Protein AF-A0A934S101-F1 (afdb_monomer_lite)

Organism: NCBI:txid415221

Radius of gyration: 33.45 Å; chains: 1; bounding box: 43×34×108 Å

pLDDT: mean 84.83, std 12.91, range [44.66, 97.25]

Foldseek 3Di:
DDDDDDDDDPDDDDDDDPVNVVVVVVVVVVVCVVPVVVVVVVVVVVVVVVVVVVVVVVVVVQVVVCVVPVDGDPDDPPDPDD

Secondary structure (DSSP, 8-state):
-------------PPPPHHHHHHHHHHHHHHHHHHHHHHHHHHHHHHHHHHHHHHHHHHHHHHHHHHHHSSPPP---S----

InterPro domains:
  IPR000983 General secretion pathway protein G-type pilin [PR00813] (15-40)
  IPR000983 General secretion pathway protein G-type pilin [PR00813] (51-69)
  IPR012902 Prokaryotic N-terminal methylation site [PF07963] (11-36)
  IPR012902 Prokaryotic N-terminal methylation site [PS00409] (14-34)
  IPR012902 Prokaryotic N-terminal methylation site [TIGR02532] (13-36)
  IPR045584 Pilin-like [SSF54523] (16-77)

Sequence (82 aa):
MPTSRKQQTTRMRHGFTLVELMIVVVLVGLLASIAIPTISKVRENALKSRLAHDFKTFRTAFEQYALENGDWPRECESGCVS

Structure (mmCIF, N/CA/C/O backbone):
data_AF-A0A934S101-F1
#
_entry.id   AF-A0A934S101-F1
#
loop_
_atom_site.group_PDB
_atom_site.id
_atom_site.type_symbol
_atom_site.label_atom_id
_atom_site.label_alt_id
_atom_site.label_comp_id
_atom_site.label_asym_id
_atom_site.label_entity_id
_atom_site.label_seq_id
_atom_site.pdbx_PDB_ins_code
_atom_site.Cartn_x
_atom_site.Cartn_y
_atom_site.Cartn_z
_atom_site.occupancy
_atom_site.B_iso_or_equiv
_atom_site.auth_seq_id
_atom_site.auth_comp_id
_atom_site.auth_asym_id
_atom_site.auth_atom_id
_atom_site.pdbx_PDB_model_num
ATOM 1 N N . MET A 1 1 ? -2.913 25.423 69.937 1.00 63.06 1 MET A N 1
ATOM 2 C CA . MET A 1 1 ? -2.087 24.912 68.820 1.00 63.06 1 MET A CA 1
ATOM 3 C C . MET A 1 1 ? -3.018 24.216 67.826 1.00 63.06 1 MET A C 1
ATOM 5 O O . MET A 1 1 ? -3.574 23.195 68.210 1.00 63.06 1 MET A O 1
ATOM 9 N N . PRO A 1 2 ? -3.293 24.757 66.624 1.00 61.81 2 PRO A N 1
ATOM 10 C CA . PRO A 1 2 ? -4.079 24.045 65.619 1.00 61.81 2 PRO A CA 1
ATOM 11 C C . PRO A 1 2 ? -3.165 23.112 64.813 1.00 61.81 2 PRO A C 1
ATOM 13 O O . PRO A 1 2 ? -2.115 23.521 64.317 1.00 61.81 2 PRO A O 1
ATOM 16 N N . THR A 1 3 ? -3.537 21.841 64.704 1.00 71.69 3 THR A N 1
ATOM 17 C CA . THR A 1 3 ? -2.818 20.840 63.913 1.00 71.69 3 THR A CA 1
ATOM 18 C C . THR A 1 3 ? -3.199 20.968 62.436 1.00 71.69 3 THR A C 1
ATOM 20 O O . THR A 1 3 ? -4.358 20.837 62.047 1.00 71.69 3 THR A O 1
ATOM 23 N N . SER A 1 4 ? -2.199 21.255 61.600 1.00 75.19 4 SER A N 1
ATOM 24 C CA . SER A 1 4 ? -2.323 21.388 60.146 1.00 75.19 4 SER A CA 1
ATOM 25 C C . SER A 1 4 ? -2.667 20.040 59.500 1.00 75.19 4 SER A C 1
ATOM 27 O O . SER A 1 4 ? -1.851 19.115 59.463 1.00 75.19 4 SER A O 1
ATOM 29 N N . ARG A 1 5 ? -3.904 19.909 59.009 1.00 77.12 5 ARG A N 1
ATOM 30 C CA . ARG A 1 5 ? -4.406 18.718 58.313 1.00 77.12 5 ARG A CA 1
ATOM 31 C C . ARG A 1 5 ? -3.875 18.722 56.876 1.00 77.12 5 ARG A C 1
ATOM 33 O O . ARG A 1 5 ? -4.371 19.467 56.035 1.00 77.12 5 ARG A O 1
ATOM 40 N N . LYS A 1 6 ? -2.866 17.892 56.586 1.00 67.62 6 LYS A N 1
ATOM 41 C CA . LYS A 1 6 ? -2.366 17.660 55.219 1.00 67.62 6 LYS A CA 1
ATOM 42 C C . LYS A 1 6 ? -3.503 17.124 54.344 1.00 67.62 6 LYS A C 1
ATOM 44 O O . LYS A 1 6 ? -3.958 16.000 54.537 1.00 67.62 6 LYS A O 1
ATOM 49 N N . GLN A 1 7 ? -3.955 17.927 53.386 1.00 67.31 7 GLN A N 1
ATOM 50 C CA . GLN A 1 7 ? -4.877 17.492 52.342 1.00 67.31 7 GLN A CA 1
ATOM 51 C C . GLN A 1 7 ? -4.107 16.589 51.369 1.00 67.31 7 GLN A C 1
ATOM 53 O O . GLN A 1 7 ? -3.318 17.063 50.555 1.00 67.31 7 GLN A O 1
ATOM 58 N N . GLN A 1 8 ? -4.274 15.273 51.498 1.00 72.06 8 GLN A N 1
ATOM 59 C CA . GLN A 1 8 ? -3.775 14.318 50.512 1.00 72.06 8 GLN A CA 1
ATOM 60 C C . GLN A 1 8 ? -4.673 14.388 49.276 1.00 72.06 8 GLN A C 1
ATOM 62 O O . GLN A 1 8 ? -5.830 13.978 49.313 1.00 72.06 8 GLN A O 1
ATOM 67 N N . THR A 1 9 ? -4.138 14.913 48.178 1.00 70.81 9 THR A N 1
ATOM 68 C CA . THR A 1 9 ? -4.778 14.859 46.866 1.00 70.81 9 THR A CA 1
ATOM 69 C C . THR A 1 9 ? -4.735 13.416 46.362 1.00 70.81 9 THR A C 1
ATOM 71 O O . THR A 1 9 ? -3.699 12.905 45.934 1.00 70.81 9 THR A O 1
ATOM 74 N N . THR A 1 10 ? -5.861 12.712 46.453 1.00 72.00 10 THR A N 1
ATOM 75 C CA . THR A 1 10 ? -6.033 11.388 45.854 1.00 72.00 10 THR A CA 1
ATOM 76 C C . THR A 1 10 ? -5.921 11.522 44.338 1.00 72.00 10 THR A C 1
ATOM 78 O O . THR A 1 10 ? -6.817 12.024 43.664 1.00 72.00 10 THR A O 1
ATOM 81 N N . ARG A 1 11 ? -4.789 11.094 43.768 1.00 74.00 11 ARG A N 1
ATOM 82 C CA . ARG A 1 11 ? -4.655 10.982 42.312 1.00 74.00 11 ARG A CA 1
ATOM 83 C C . ARG A 1 11 ? -5.626 9.909 41.826 1.00 74.00 11 ARG A C 1
ATOM 85 O O . ARG A 1 11 ? -5.420 8.728 42.099 1.00 74.00 11 ARG A O 1
ATOM 92 N N . MET A 1 12 ? -6.669 10.314 41.106 1.00 77.81 12 MET A N 1
ATOM 93 C CA . MET A 1 12 ? -7.571 9.372 40.449 1.00 77.81 12 MET A CA 1
ATOM 94 C C . MET A 1 12 ? -6.803 8.626 39.357 1.00 77.81 12 MET A C 1
ATOM 96 O O . MET A 1 12 ? -6.327 9.219 38.385 1.00 77.81 12 MET A O 1
ATOM 100 N N . ARG A 1 13 ? -6.644 7.315 39.540 1.00 75.50 13 ARG A N 1
ATOM 101 C CA . ARG A 1 13 ? -6.098 6.429 38.513 1.00 75.50 13 ARG A CA 1
ATOM 102 C C . ARG A 1 13 ? -7.161 6.248 37.435 1.00 75.50 13 ARG A C 1
ATOM 104 O O . ARG A 1 13 ? -8.195 5.646 37.694 1.00 75.50 13 ARG A O 1
ATOM 111 N N . HIS A 1 14 ? -6.899 6.784 36.249 1.00 77.44 14 HIS A N 1
ATOM 112 C CA . HIS A 1 14 ? -7.730 6.568 35.071 1.00 77.44 14 HIS A CA 1
ATOM 113 C C . HIS A 1 14 ? -7.269 5.263 34.411 1.00 77.44 14 HIS A C 1
ATOM 115 O O . HIS A 1 14 ? -6.100 5.135 34.050 1.00 77.44 14 HIS A O 1
ATOM 121 N N . GLY A 1 15 ? -8.160 4.275 34.341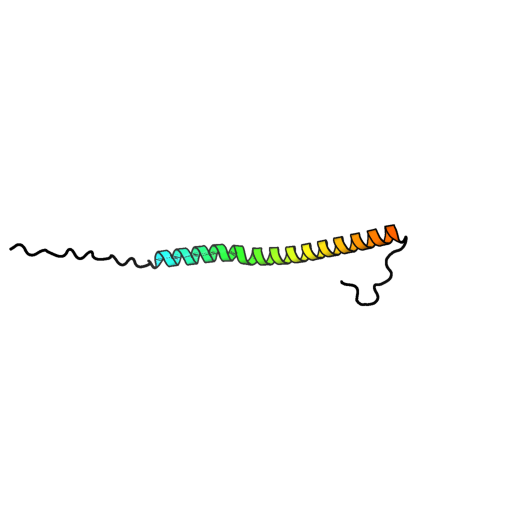 1.00 80.31 15 GLY A N 1
ATOM 122 C CA . GLY A 1 15 ? -7.944 3.015 33.631 1.00 80.31 15 GLY A CA 1
ATOM 123 C C . GLY A 1 15 ? -8.664 3.025 32.286 1.00 80.31 15 GLY A C 1
ATOM 124 O O . GLY A 1 15 ? -9.702 3.667 32.150 1.00 80.31 15 GLY A O 1
ATOM 125 N N . PHE A 1 16 ? -8.110 2.312 31.307 1.00 79.75 16 PHE A N 1
ATOM 126 C CA . PHE A 1 16 ? -8.725 2.118 29.994 1.00 79.75 16 PHE A CA 1
ATOM 127 C C . PHE A 1 16 ? -9.991 1.262 30.129 1.00 79.75 16 PHE A C 1
ATOM 129 O O . PHE A 1 16 ? -9.997 0.283 30.881 1.00 79.75 16 PHE A O 1
ATOM 136 N N . THR A 1 17 ? -11.057 1.600 29.404 1.00 91.12 17 THR A N 1
ATOM 137 C CA . THR A 1 17 ? -12.261 0.757 29.382 1.00 91.12 17 THR A CA 1
ATOM 138 C C . THR A 1 17 ? -12.118 -0.342 28.329 1.00 91.12 17 THR A C 1
ATOM 140 O O . THR A 1 17 ? -11.510 -0.141 27.278 1.00 91.12 17 THR A O 1
ATOM 143 N N . LEU A 1 18 ? -12.697 -1.522 28.576 1.00 92.62 18 LEU A N 1
ATOM 144 C CA . LEU A 1 18 ? -12.712 -2.600 27.575 1.00 92.62 18 LEU A CA 1
ATOM 145 C C . LEU A 1 18 ? -13.445 -2.170 26.297 1.00 92.62 18 LEU A C 1
ATOM 147 O O . LEU A 1 18 ? -13.027 -2.519 25.198 1.00 92.62 18 LEU A O 1
ATOM 151 N N . VAL A 1 19 ? -14.499 -1.363 26.444 1.00 94.56 19 VAL A N 1
ATOM 152 C CA . VAL A 1 19 ? -15.298 -0.837 25.330 1.00 94.56 19 VAL A CA 1
ATOM 153 C C . VAL A 1 19 ? -14.463 0.063 24.415 1.00 94.56 19 VAL A C 1
ATOM 155 O O . VAL A 1 19 ? -14.562 -0.042 23.194 1.00 94.56 19 VAL A O 1
ATOM 158 N N . GLU A 1 20 ? -13.599 0.899 24.989 1.00 92.88 20 GLU A N 1
ATOM 159 C CA . GLU A 1 20 ? -12.696 1.771 24.234 1.00 92.88 20 GLU A CA 1
ATOM 160 C C . GLU A 1 20 ? -11.678 0.967 23.419 1.00 92.88 20 GLU A C 1
ATOM 162 O O . GLU A 1 20 ? -11.421 1.283 22.262 1.00 92.88 20 GLU A O 1
ATOM 167 N N . LEU A 1 21 ? -11.169 -0.144 23.958 1.00 92.94 21 LEU A N 1
ATOM 168 C CA . LEU A 1 21 ? -10.312 -1.041 23.183 1.00 92.94 21 LEU A CA 1
ATOM 169 C C . LEU A 1 21 ? -11.096 -1.776 22.078 1.00 92.94 21 LEU A C 1
ATOM 171 O O . LEU A 1 21 ? -10.600 -1.920 20.960 1.00 92.94 21 LEU A O 1
ATOM 175 N N . MET A 1 22 ? -12.324 -2.225 22.366 1.00 95.50 22 MET A N 1
ATOM 176 C CA . MET A 1 22 ? -13.159 -2.957 21.407 1.00 95.50 22 MET A CA 1
ATOM 177 C C . MET A 1 22 ? -13.480 -2.124 20.166 1.00 95.50 22 MET A C 1
ATOM 179 O O . MET A 1 22 ? -13.326 -2.611 19.046 1.00 95.50 22 MET A O 1
ATOM 183 N N . ILE A 1 23 ? -13.892 -0.867 20.339 1.00 96.00 23 ILE A N 1
ATOM 184 C CA . ILE A 1 23 ? -14.203 -0.011 19.190 1.00 96.00 23 ILE A CA 1
ATOM 185 C C . ILE A 1 23 ? -12.949 0.274 18.352 1.00 96.00 23 ILE A C 1
ATOM 187 O O . ILE A 1 23 ? -13.022 0.285 17.125 1.00 96.00 23 ILE A O 1
ATOM 191 N N . VAL A 1 24 ? -11.781 0.409 18.988 1.00 96.06 24 VAL A N 1
ATOM 192 C CA . VAL A 1 24 ? -10.509 0.646 18.292 1.00 96.06 24 VAL A CA 1
ATOM 193 C C . VAL A 1 24 ? -10.138 -0.530 17.394 1.00 96.06 24 VAL A C 1
ATOM 195 O O . VAL A 1 24 ? -9.851 -0.320 16.217 1.00 96.06 24 VAL A O 1
ATOM 198 N N . VAL A 1 25 ? -10.180 -1.769 17.894 1.00 96.44 25 VAL A N 1
ATOM 199 C CA . VAL A 1 25 ? -9.824 -2.935 17.063 1.00 96.44 25 VAL A CA 1
ATOM 200 C C . VAL A 1 25 ? -10.817 -3.156 15.920 1.00 96.44 25 VAL A C 1
ATOM 202 O O . VAL A 1 25 ? -10.406 -3.555 14.832 1.00 96.44 25 VAL A O 1
ATOM 205 N N . VAL A 1 26 ? -12.098 -2.826 16.121 1.00 97.25 26 VAL A N 1
ATOM 206 C CA . VAL A 1 26 ? -13.121 -2.867 15.062 1.00 97.25 26 VAL A CA 1
ATOM 207 C C . VAL A 1 26 ? -12.824 -1.835 13.972 1.00 97.25 26 VAL A C 1
ATOM 209 O O . VAL A 1 26 ? -12.831 -2.176 12.789 1.00 97.25 26 VAL A O 1
ATOM 212 N N . LEU A 1 27 ? -12.511 -0.591 14.346 1.00 96.94 27 LEU A N 1
ATOM 213 C CA . LEU A 1 27 ? -12.172 0.464 13.387 1.00 96.94 27 LEU A CA 1
ATOM 214 C C . LEU A 1 27 ? -10.873 0.156 12.630 1.00 96.94 27 LEU A C 1
ATOM 216 O O . LEU A 1 27 ? -10.826 0.307 11.410 1.00 96.94 27 LEU A O 1
ATOM 220 N N . VAL A 1 28 ? -9.836 -0.331 13.321 1.00 96.75 28 VAL A N 1
ATOM 221 C CA . VAL A 1 28 ? -8.578 -0.751 12.683 1.00 96.75 28 VAL A CA 1
ATOM 222 C C . VAL A 1 28 ? -8.816 -1.921 11.728 1.00 96.75 28 VAL A C 1
ATOM 224 O O . VAL A 1 28 ? -8.303 -1.897 10.612 1.00 96.75 28 VAL A O 1
ATOM 227 N N . GLY A 1 29 ? -9.631 -2.908 12.114 1.00 97.19 29 GLY A N 1
ATOM 228 C CA . GLY A 1 29 ? -10.001 -4.031 11.250 1.00 97.19 29 GLY A CA 1
ATOM 229 C C . GLY A 1 29 ? -10.730 -3.587 9.979 1.00 97.19 29 GLY A C 1
ATOM 230 O O . GLY A 1 29 ? -10.393 -4.039 8.883 1.00 97.19 29 GLY A O 1
ATOM 231 N N . LEU A 1 30 ? -11.670 -2.644 10.103 1.00 96.19 30 LEU A N 1
ATOM 232 C CA . LEU A 1 30 ? -12.383 -2.067 8.963 1.00 96.19 30 LEU A CA 1
ATOM 233 C C . LEU A 1 30 ? -11.421 -1.356 8.000 1.00 96.19 30 LEU A C 1
ATOM 235 O O . LEU A 1 30 ? -11.436 -1.637 6.801 1.00 96.19 30 LEU A O 1
ATOM 239 N N . LEU A 1 31 ? -10.544 -0.489 8.514 1.00 96.88 31 LEU A N 1
ATOM 240 C CA . LEU A 1 31 ? -9.563 0.224 7.691 1.00 96.88 31 LEU A CA 1
ATOM 241 C C . LEU A 1 31 ? -8.561 -0.735 7.028 1.00 96.88 31 LEU A C 1
ATOM 243 O O . LEU A 1 31 ? -8.274 -0.601 5.837 1.00 96.88 31 LEU A O 1
ATOM 247 N N . ALA A 1 32 ? -8.067 -1.733 7.766 1.00 96.06 32 ALA A N 1
ATOM 248 C CA . ALA A 1 32 ? -7.126 -2.727 7.257 1.00 96.06 32 ALA A CA 1
ATOM 249 C C . ALA A 1 32 ? -7.724 -3.558 6.111 1.00 96.06 32 ALA A C 1
ATOM 251 O O . ALA A 1 32 ? -7.027 -3.830 5.131 1.00 96.06 32 ALA A O 1
ATOM 252 N N . SER A 1 33 ? -9.017 -3.899 6.192 1.00 95.31 33 SER A N 1
ATOM 253 C CA . SER A 1 33 ? -9.708 -4.674 5.152 1.00 95.31 33 SER A CA 1
ATOM 254 C C . SER A 1 33 ? -9.711 -3.979 3.782 1.00 95.31 33 SER A C 1
ATOM 256 O O . SER A 1 33 ? -9.591 -4.643 2.755 1.00 95.31 33 SER A O 1
ATOM 258 N N . ILE A 1 34 ? -9.772 -2.642 3.760 1.00 94.69 34 ILE A N 1
ATOM 259 C CA . ILE A 1 34 ? -9.751 -1.827 2.535 1.00 94.69 34 ILE A CA 1
ATOM 260 C C . ILE A 1 34 ? -8.307 -1.525 2.104 1.00 94.69 34 ILE A C 1
ATOM 262 O O . ILE A 1 34 ? -7.983 -1.540 0.912 1.00 94.69 34 ILE A O 1
ATOM 266 N N . ALA A 1 35 ? -7.418 -1.263 3.065 1.00 94.31 35 ALA A N 1
ATOM 267 C CA . ALA A 1 35 ? -6.042 -0.861 2.794 1.00 94.31 35 ALA A CA 1
ATOM 268 C C . ALA A 1 35 ? -5.210 -1.979 2.143 1.00 94.31 35 ALA A C 1
ATOM 270 O O . ALA A 1 35 ? -4.528 -1.733 1.148 1.00 94.31 35 ALA A O 1
ATOM 271 N N . ILE A 1 36 ? -5.290 -3.211 2.658 1.00 92.81 36 I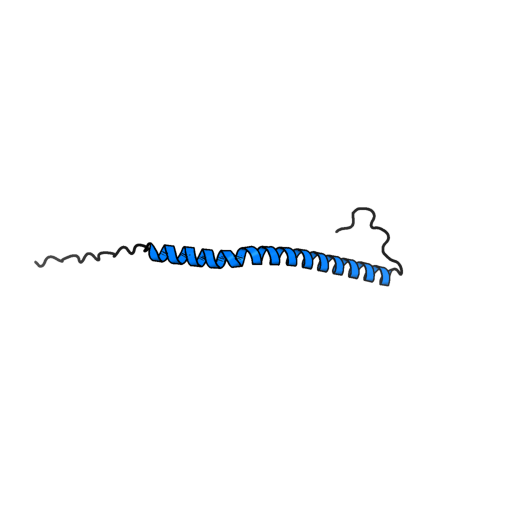LE A N 1
ATOM 272 C CA . ILE A 1 36 ? -4.474 -4.347 2.194 1.00 92.81 36 ILE A CA 1
ATOM 273 C C . ILE A 1 36 ? -4.634 -4.631 0.684 1.00 92.81 36 ILE A C 1
ATOM 275 O O . ILE A 1 36 ? -3.621 -4.621 -0.023 1.00 92.81 36 ILE A O 1
ATOM 279 N N . PRO A 1 37 ? -5.848 -4.845 0.134 1.00 92.31 37 PRO A N 1
ATOM 280 C CA . PRO A 1 37 ? -6.000 -5.133 -1.295 1.00 92.31 37 PRO A CA 1
ATOM 281 C C . PRO A 1 37 ? -5.607 -3.939 -2.176 1.00 92.31 37 PRO A C 1
ATOM 283 O O . PRO A 1 37 ? -5.045 -4.118 -3.260 1.00 92.31 37 PRO A O 1
ATOM 286 N N . THR A 1 38 ? -5.853 -2.716 -1.698 1.00 93.69 38 THR A N 1
ATOM 287 C CA . THR A 1 38 ? -5.514 -1.485 -2.421 1.00 93.69 38 THR A CA 1
ATOM 288 C C . THR A 1 38 ? -4.004 -1.348 -2.594 1.00 93.69 38 THR A C 1
ATOM 290 O O . THR A 1 38 ? -3.533 -1.086 -3.700 1.00 93.69 38 THR A O 1
ATOM 293 N N . ILE A 1 39 ? -3.228 -1.589 -1.533 1.00 91.62 39 ILE A N 1
ATOM 294 C CA . ILE A 1 39 ? -1.763 -1.496 -1.567 1.00 91.62 39 ILE A CA 1
ATOM 295 C C . ILE A 1 39 ? -1.163 -2.526 -2.535 1.00 91.62 39 ILE A C 1
ATOM 297 O O . ILE A 1 39 ? -0.269 -2.179 -3.310 1.00 91.62 39 ILE A O 1
ATOM 301 N N . SER A 1 40 ? -1.673 -3.763 -2.560 1.00 91.06 40 SER A N 1
ATOM 302 C CA . SER A 1 40 ? -1.204 -4.784 -3.510 1.00 91.06 40 SER A CA 1
ATOM 303 C C . SER A 1 40 ? -1.414 -4.358 -4.966 1.00 91.06 40 SER A C 1
ATOM 305 O O . SER A 1 40 ? -0.487 -4.440 -5.773 1.00 91.06 40 SER A O 1
ATOM 307 N N . LYS A 1 41 ? -2.596 -3.820 -5.294 1.00 91.75 41 LYS A N 1
ATOM 308 C CA . LYS A 1 41 ? -2.905 -3.323 -6.644 1.00 91.75 41 LYS A CA 1
ATOM 309 C C . LYS A 1 41 ? -2.054 -2.109 -7.026 1.00 91.75 41 LYS A C 1
ATOM 311 O O . LYS A 1 41 ? -1.560 -2.026 -8.149 1.00 91.75 41 LYS A O 1
ATOM 316 N N . VAL A 1 42 ? -1.855 -1.170 -6.099 1.00 93.19 42 VAL A N 1
ATOM 317 C CA . VAL A 1 42 ? -1.004 0.011 -6.321 1.00 93.19 42 VAL A CA 1
ATOM 318 C C . VAL A 1 42 ? 0.439 -0.404 -6.590 1.00 93.19 42 VAL A C 1
ATOM 320 O O . VAL A 1 42 ? 1.056 0.132 -7.506 1.00 93.19 42 VAL A O 1
ATOM 323 N N . ARG A 1 43 ? 0.972 -1.388 -5.856 1.00 92.44 43 ARG A N 1
ATOM 324 C CA . ARG A 1 43 ? 2.326 -1.908 -6.083 1.00 92.44 43 ARG A CA 1
ATOM 325 C C . ARG A 1 43 ? 2.475 -2.521 -7.473 1.00 92.44 43 ARG A C 1
ATOM 327 O O . ARG A 1 43 ? 3.440 -2.209 -8.163 1.00 92.44 43 ARG A O 1
ATOM 334 N N . GLU A 1 44 ? 1.538 -3.366 -7.891 1.00 94.19 44 GLU A N 1
ATOM 335 C CA . GLU A 1 44 ? 1.567 -3.978 -9.223 1.00 94.19 44 GLU A CA 1
ATOM 336 C C . GLU A 1 44 ? 1.512 -2.917 -10.332 1.00 94.19 44 GLU A C 1
ATOM 338 O O . GLU A 1 44 ? 2.320 -2.933 -11.261 1.00 94.19 44 GLU A O 1
ATOM 343 N N . ASN A 1 45 ? 0.615 -1.940 -10.198 1.00 93.62 45 ASN A N 1
ATOM 344 C CA . ASN A 1 45 ? 0.510 -0.828 -11.139 1.00 93.62 45 ASN A CA 1
ATOM 345 C C . ASN A 1 45 ? 1.772 0.042 -11.151 1.00 93.62 45 ASN A C 1
ATOM 347 O O . ASN A 1 45 ? 2.199 0.479 -12.216 1.00 93.62 45 ASN A O 1
ATOM 351 N N . ALA A 1 46 ? 2.395 0.274 -9.994 1.00 93.25 46 ALA A N 1
ATOM 352 C CA . ALA A 1 46 ? 3.651 1.008 -9.902 1.00 93.25 46 ALA A CA 1
ATOM 353 C C . ALA A 1 46 ? 4.792 0.261 -10.607 1.00 93.25 46 ALA A C 1
ATOM 355 O O . ALA A 1 46 ? 5.584 0.895 -11.294 1.00 93.25 46 ALA A O 1
ATOM 356 N N . LEU A 1 47 ? 4.860 -1.069 -10.490 1.00 94.25 47 LEU A N 1
ATOM 357 C CA . LEU A 1 47 ? 5.836 -1.886 -11.218 1.00 94.25 47 LEU A CA 1
ATOM 358 C C . LEU A 1 47 ? 5.604 -1.825 -12.731 1.00 94.25 47 LEU A C 1
ATOM 360 O O . LEU A 1 47 ? 6.542 -1.568 -13.479 1.00 94.25 47 LEU A O 1
ATOM 364 N N . LYS A 1 48 ? 4.354 -1.989 -13.18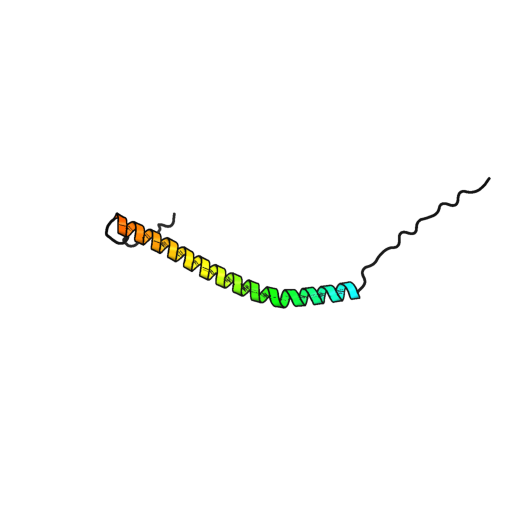0 1.00 94.69 48 LYS A N 1
ATOM 365 C CA . LYS A 1 48 ? 3.983 -1.862 -14.600 1.00 94.69 48 LYS A CA 1
ATOM 366 C C . LYS A 1 48 ? 4.320 -0.477 -15.153 1.00 94.69 48 LYS A C 1
ATOM 368 O O . LYS A 1 48 ? 4.879 -0.372 -16.238 1.00 94.69 48 LYS A O 1
ATOM 373 N N . SER A 1 49 ? 4.012 0.571 -14.391 1.00 94.06 49 SER A N 1
ATOM 374 C CA . SER A 1 49 ? 4.322 1.954 -14.753 1.00 94.06 49 SER A CA 1
ATOM 375 C C . SER A 1 49 ? 5.830 2.189 -14.841 1.00 94.06 49 SER A C 1
ATOM 377 O O . SER A 1 49 ? 6.292 2.753 -15.826 1.00 94.06 49 SER A O 1
ATOM 379 N N . ARG A 1 50 ? 6.611 1.690 -13.871 1.00 94.06 50 ARG A N 1
ATOM 380 C CA . ARG A 1 50 ? 8.082 1.760 -13.901 1.00 94.06 50 ARG A CA 1
ATOM 381 C C . ARG A 1 50 ? 8.650 1.090 -15.146 1.00 94.06 50 ARG A C 1
ATOM 383 O O . ARG A 1 50 ? 9.351 1.753 -15.892 1.00 94.06 50 ARG A O 1
ATOM 390 N N . LEU A 1 51 ? 8.255 -0.152 -15.433 1.00 93.62 51 LEU A N 1
ATOM 391 C CA . LEU A 1 51 ? 8.699 -0.845 -16.647 1.00 93.62 51 LEU A CA 1
ATOM 392 C C . LEU A 1 51 ? 8.339 -0.060 -17.914 1.00 93.62 51 LEU A C 1
ATOM 394 O O . LEU A 1 51 ? 9.178 0.116 -18.790 1.00 93.62 51 LEU A O 1
ATOM 398 N N . ALA A 1 52 ? 7.101 0.429 -18.018 1.00 94.88 52 ALA A N 1
ATOM 399 C CA . ALA A 1 52 ? 6.675 1.221 -19.170 1.00 94.88 52 ALA A CA 1
ATOM 400 C C . ALA A 1 52 ? 7.498 2.514 -19.320 1.00 94.88 52 ALA A C 1
ATOM 402 O O . ALA A 1 52 ? 7.835 2.908 -20.438 1.00 94.88 52 ALA A O 1
ATOM 403 N N . HIS A 1 53 ? 7.843 3.157 -18.204 1.00 94.50 53 HIS A N 1
ATOM 404 C CA . HIS A 1 53 ? 8.733 4.312 -18.182 1.00 94.50 53 HIS A CA 1
ATOM 405 C C . HIS A 1 53 ? 10.154 3.954 -18.624 1.00 94.50 53 HIS A C 1
ATOM 407 O O . HIS A 1 53 ? 10.701 4.656 -19.471 1.00 94.50 53 HIS A O 1
ATOM 413 N N . ASP A 1 54 ? 10.720 2.857 -18.127 1.00 93.50 54 ASP A N 1
ATOM 414 C CA . ASP A 1 54 ? 12.065 2.404 -18.487 1.00 93.50 54 ASP A CA 1
ATOM 415 C C . ASP A 1 54 ? 12.154 2.090 -19.987 1.00 93.50 54 ASP A C 1
ATOM 417 O O . ASP A 1 54 ? 13.038 2.595 -20.678 1.00 93.50 54 ASP A O 1
ATOM 421 N N . PHE A 1 55 ? 11.179 1.360 -20.543 1.00 92.44 55 PHE A N 1
ATOM 422 C CA . PHE A 1 55 ? 11.110 1.107 -21.987 1.00 92.44 55 PHE A CA 1
ATOM 423 C C . PHE A 1 55 ? 10.971 2.387 -22.804 1.00 92.44 55 PHE A C 1
ATOM 425 O O . PHE A 1 55 ? 11.566 2.501 -23.875 1.00 92.44 55 PHE A O 1
ATOM 432 N N . LYS A 1 56 ? 10.202 3.365 -22.316 1.00 93.31 56 LYS A N 1
ATOM 433 C CA . LYS A 1 56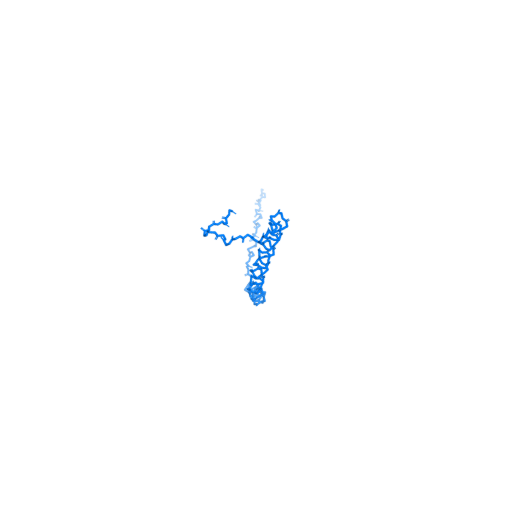 ? 10.097 4.663 -22.981 1.00 93.31 56 LYS A CA 1
ATOM 434 C C . LYS A 1 56 ? 11.451 5.370 -23.007 1.00 93.31 56 LYS A C 1
ATOM 436 O O . LYS A 1 56 ? 11.798 5.899 -24.057 1.00 93.31 56 LYS A O 1
ATOM 441 N N . THR A 1 57 ? 12.202 5.330 -21.907 1.00 92.06 57 THR A N 1
ATOM 442 C CA . THR A 1 57 ? 13.559 5.886 -21.805 1.00 92.06 57 THR A CA 1
ATOM 443 C C . THR A 1 57 ? 14.522 5.198 -22.773 1.00 92.06 57 THR A C 1
ATOM 445 O O . THR A 1 57 ? 15.218 5.877 -23.528 1.00 92.06 57 THR A O 1
ATOM 448 N N . PHE A 1 58 ? 14.519 3.863 -22.831 1.00 89.62 58 PHE A N 1
ATOM 449 C CA . PHE A 1 58 ? 15.348 3.120 -23.785 1.00 89.62 58 PHE A CA 1
ATOM 450 C C . PHE A 1 58 ? 14.974 3.426 -25.234 1.00 89.62 58 PHE A C 1
ATOM 452 O O . PHE A 1 58 ? 15.852 3.709 -26.043 1.00 89.62 58 PHE A O 1
ATOM 459 N N . ARG A 1 59 ? 13.675 3.452 -25.560 1.00 89.62 59 ARG A N 1
ATOM 460 C CA . ARG A 1 59 ? 13.204 3.823 -26.900 1.00 89.62 59 ARG A CA 1
ATOM 461 C C . ARG A 1 59 ? 13.702 5.210 -27.290 1.00 89.62 59 ARG A C 1
ATOM 463 O O . ARG A 1 59 ? 14.222 5.365 -28.385 1.00 89.62 59 ARG A O 1
ATOM 470 N N . THR A 1 60 ? 13.577 6.199 -26.404 1.00 91.56 60 THR A N 1
ATOM 471 C CA . THR A 1 60 ? 14.061 7.555 -26.695 1.00 91.56 60 THR A CA 1
ATOM 472 C C . THR A 1 60 ? 15.575 7.604 -26.885 1.00 91.56 60 THR A C 1
ATOM 474 O O . THR A 1 60 ? 16.039 8.313 -27.769 1.00 91.56 60 THR A O 1
ATOM 477 N N . ALA A 1 61 ? 16.340 6.823 -26.116 1.00 88.31 61 ALA A N 1
ATOM 478 C CA . ALA A 1 61 ? 17.792 6.744 -26.271 1.00 88.31 61 ALA A CA 1
ATOM 479 C C . ALA A 1 61 ? 18.192 6.111 -27.614 1.00 88.31 61 ALA A C 1
ATOM 481 O O . ALA A 1 61 ? 19.082 6.611 -28.297 1.00 88.31 61 ALA A O 1
ATOM 482 N N . PHE A 1 62 ? 17.503 5.047 -28.032 1.00 87.69 62 PHE A N 1
ATOM 483 C CA . PHE A 1 62 ? 17.752 4.415 -29.326 1.00 87.69 62 PHE A CA 1
ATOM 484 C C . PHE A 1 62 ? 17.311 5.284 -30.506 1.00 87.69 62 PHE A C 1
ATOM 486 O O . PHE A 1 62 ? 18.030 5.363 -31.497 1.00 87.69 62 PHE A O 1
ATOM 493 N N . GLU A 1 63 ? 16.174 5.974 -30.394 1.00 89.50 63 GLU A N 1
ATOM 494 C CA . GLU A 1 63 ? 15.733 6.956 -31.393 1.00 89.50 63 GLU A CA 1
ATOM 495 C C . GLU A 1 63 ? 16.757 8.081 -31.549 1.00 89.50 63 GLU A C 1
ATOM 497 O O . GLU A 1 63 ? 17.086 8.458 -32.672 1.00 89.50 63 GLU A O 1
ATOM 502 N N . GLN A 1 64 ? 17.312 8.576 -30.441 1.00 89.62 64 GLN A N 1
ATOM 503 C CA . GLN A 1 64 ? 18.367 9.582 -30.475 1.00 89.62 64 GLN A CA 1
ATOM 504 C C . GLN A 1 64 ? 19.640 9.054 -31.156 1.00 89.62 64 GLN A C 1
ATOM 506 O O . GLN A 1 64 ? 20.183 9.724 -32.031 1.00 89.62 64 GLN A O 1
ATOM 511 N N . TYR A 1 65 ? 20.077 7.836 -30.826 1.00 87.44 65 TYR A N 1
ATOM 512 C CA . TYR A 1 65 ? 21.232 7.215 -31.479 1.00 87.44 65 TYR A CA 1
ATOM 513 C C . TYR A 1 65 ? 21.032 7.070 -32.993 1.00 87.44 65 TYR A C 1
ATOM 515 O O . TYR A 1 65 ? 21.937 7.380 -33.767 1.00 87.44 65 TYR A O 1
ATOM 523 N N . ALA A 1 66 ? 19.849 6.614 -33.414 1.00 88.56 66 ALA A N 1
ATOM 524 C CA . ALA A 1 66 ? 19.524 6.424 -34.823 1.00 88.56 66 ALA A CA 1
ATOM 525 C C . ALA A 1 66 ? 19.461 7.753 -35.590 1.00 88.56 66 ALA A C 1
ATOM 527 O O . ALA A 1 66 ? 19.872 7.810 -36.747 1.00 88.56 66 ALA A O 1
ATOM 528 N N . LEU A 1 67 ? 19.002 8.832 -34.947 1.00 91.00 67 LEU A N 1
ATOM 529 C CA . LEU A 1 67 ? 19.035 10.182 -35.517 1.00 91.00 67 LEU A CA 1
ATOM 530 C C . LEU A 1 67 ? 20.468 10.698 -35.715 1.00 91.00 67 LEU A C 1
ATOM 532 O O . LEU A 1 67 ? 20.734 11.362 -36.713 1.00 91.00 67 LEU A O 1
ATOM 536 N N . GLU A 1 68 ? 21.379 10.402 -34.787 1.00 89.88 68 GLU A N 1
ATOM 537 C CA . GLU A 1 68 ? 22.771 10.866 -34.842 1.00 89.88 68 GLU A CA 1
ATOM 538 C C . GLU A 1 68 ? 23.639 10.040 -35.808 1.00 89.88 68 GLU A C 1
ATOM 540 O O . GLU A 1 68 ? 24.456 10.603 -36.535 1.00 89.88 68 GLU A O 1
ATOM 545 N N . ASN A 1 69 ? 23.460 8.716 -35.839 1.00 87.62 69 ASN A N 1
ATOM 546 C CA . ASN A 1 69 ? 24.339 7.791 -36.568 1.00 87.62 69 ASN A CA 1
ATOM 547 C C . ASN A 1 69 ? 23.724 7.235 -37.862 1.00 87.62 69 ASN A C 1
ATOM 549 O O . ASN A 1 69 ? 24.414 6.566 -38.630 1.00 87.62 69 ASN A O 1
ATOM 553 N N . GLY A 1 70 ? 22.441 7.504 -38.120 1.00 87.56 70 GLY A N 1
ATOM 554 C CA . GLY A 1 70 ? 21.730 7.068 -39.326 1.00 87.56 70 GLY A CA 1
ATOM 555 C C . GLY A 1 70 ? 21.366 5.579 -39.365 1.00 87.56 70 GLY A C 1
ATOM 556 O O . GLY A 1 70 ? 20.820 5.127 -40.369 1.00 87.56 70 GLY A O 1
ATOM 557 N N . ASP A 1 71 ? 21.649 4.824 -38.301 1.00 84.62 71 ASP A N 1
ATOM 558 C CA . ASP A 1 71 ? 21.353 3.394 -38.180 1.00 84.62 71 ASP A CA 1
ATOM 559 C C . ASP A 1 71 ? 20.992 3.035 -36.727 1.00 84.62 71 ASP A C 1
ATOM 561 O O . ASP A 1 71 ? 21.354 3.750 -35.788 1.00 84.62 71 ASP A O 1
ATOM 565 N N . TRP A 1 72 ? 20.269 1.933 -36.522 1.00 82.25 72 TRP A N 1
ATOM 566 C CA . TRP A 1 72 ? 19.937 1.457 -35.177 1.00 82.25 72 TRP A CA 1
ATOM 567 C C . TRP A 1 72 ? 21.185 0.905 -34.472 1.00 82.25 72 TRP A C 1
ATOM 569 O O . TRP A 1 72 ? 22.071 0.345 -35.124 1.00 82.25 72 TRP A O 1
ATOM 579 N N . PRO A 1 73 ? 21.278 1.025 -33.134 1.00 77.94 73 PRO A N 1
ATOM 580 C CA . PRO A 1 73 ? 22.401 0.459 -32.409 1.00 77.94 73 PRO A CA 1
ATOM 581 C C . PRO A 1 73 ? 22.406 -1.056 -32.602 1.00 77.94 73 PRO A C 1
ATOM 583 O O . PRO A 1 73 ? 21.410 -1.735 -32.338 1.00 77.94 73 PRO A O 1
ATOM 586 N N . ARG A 1 74 ? 23.534 -1.579 -33.091 1.00 75.81 74 ARG A N 1
ATOM 587 C CA . ARG A 1 74 ? 23.741 -3.023 -33.234 1.00 75.81 74 ARG A CA 1
ATOM 588 C C . ARG A 1 74 ? 23.660 -3.668 -31.859 1.00 75.81 74 ARG A C 1
ATOM 590 O O . ARG A 1 74 ? 24.008 -3.029 -30.866 1.00 75.81 74 ARG A O 1
ATOM 597 N N . GLU A 1 75 ? 23.162 -4.902 -31.835 1.00 69.31 75 GLU A N 1
ATOM 598 C CA . GLU A 1 75 ? 22.962 -5.721 -30.638 1.00 69.31 75 GLU A CA 1
ATOM 599 C C . GLU A 1 75 ? 24.058 -5.436 -29.613 1.00 69.31 75 GLU A C 1
ATOM 601 O O . GLU A 1 75 ? 25.239 -5.661 -29.877 1.00 69.31 75 GLU A O 1
ATOM 606 N N . CYS A 1 76 ? 23.657 -4.851 -28.482 1.00 63.31 76 CYS A N 1
ATOM 607 C CA . CYS A 1 76 ? 24.557 -4.592 -27.371 1.00 63.31 76 CYS A CA 1
ATOM 608 C C . CYS A 1 76 ? 25.230 -5.918 -27.017 1.00 63.31 76 CYS A C 1
ATOM 610 O O . CYS A 1 76 ? 24.573 -6.822 -26.499 1.00 63.31 76 CYS A O 1
ATOM 612 N N . GLU A 1 77 ? 26.516 -6.036 -27.334 1.00 53.81 77 GLU A N 1
ATOM 613 C CA . GLU A 1 77 ? 27.349 -7.176 -26.987 1.00 53.81 77 GLU A CA 1
ATOM 614 C C . GLU A 1 77 ? 27.338 -7.272 -25.456 1.00 53.81 77 GLU A C 1
ATOM 616 O O . GLU A 1 77 ? 27.931 -6.452 -24.762 1.00 53.81 77 GLU A O 1
ATOM 621 N N . SER A 1 78 ? 26.496 -8.174 -24.943 1.00 58.09 78 SER A N 1
ATOM 622 C CA . SER A 1 78 ? 26.305 -8.562 -23.542 1.00 58.09 78 SER A CA 1
ATOM 623 C C . SER A 1 78 ? 26.977 -7.652 -22.497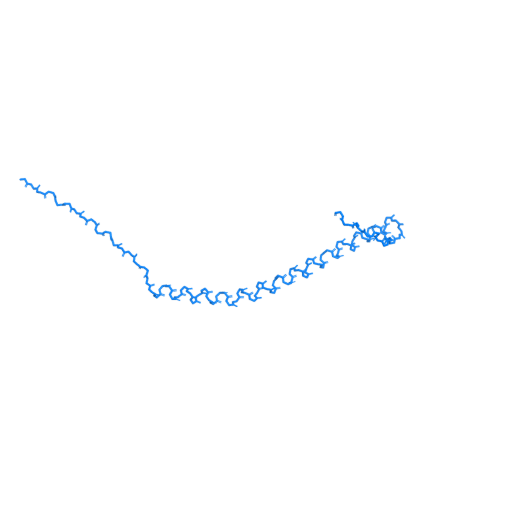 1.00 58.09 78 SER A C 1
ATOM 625 O O . SER A 1 78 ? 28.059 -7.980 -22.014 1.00 58.09 78 SER A O 1
ATOM 627 N N . GLY A 1 79 ? 26.331 -6.548 -22.093 1.00 56.91 79 GLY A N 1
ATOM 628 C CA . GLY A 1 79 ? 26.727 -5.877 -20.844 1.00 56.91 79 GLY A CA 1
ATOM 629 C C . GLY A 1 79 ? 26.583 -4.364 -20.705 1.00 56.91 79 GLY A C 1
ATOM 630 O O . GLY A 1 79 ? 26.914 -3.862 -19.635 1.00 56.91 79 GLY A O 1
ATOM 631 N N . CYS A 1 80 ? 26.092 -3.604 -21.683 1.00 54.47 80 CYS A N 1
ATOM 632 C CA . CYS A 1 80 ? 25.968 -2.154 -21.484 1.00 54.47 80 CYS A CA 1
ATOM 633 C C . CYS A 1 80 ? 24.653 -1.776 -20.783 1.00 54.47 80 CYS A C 1
ATOM 635 O O . CYS A 1 80 ? 23.683 -1.364 -21.411 1.00 54.47 80 CYS A O 1
ATOM 637 N N . VAL A 1 81 ? 24.653 -1.891 -19.455 1.00 52.19 81 VAL A N 1
ATOM 638 C CA . VAL A 1 81 ? 23.886 -1.010 -18.565 1.00 52.19 81 VAL A CA 1
ATOM 639 C C . VAL A 1 81 ? 24.911 -0.380 -17.629 1.00 52.19 81 VAL A C 1
ATOM 641 O O . VAL A 1 81 ? 25.391 -1.033 -16.705 1.00 52.19 81 VAL A O 1
ATOM 644 N N . SER A 1 82 ? 25.313 0.851 -17.93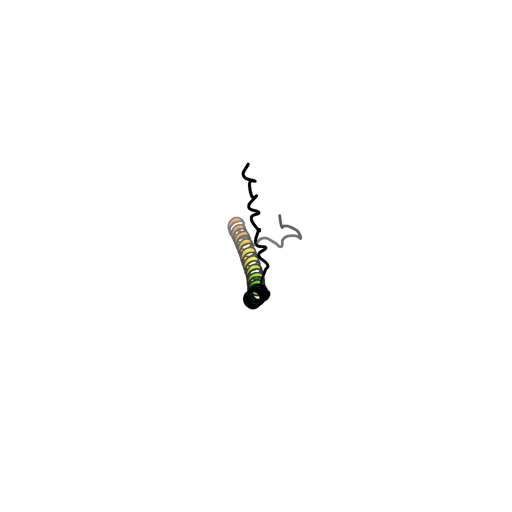9 1.00 44.66 82 SER A N 1
ATOM 645 C CA . SER A 1 82 ? 26.010 1.742 -17.005 1.00 44.66 82 SER A CA 1
ATOM 646 C C . SER A 1 82 ? 25.035 2.304 -15.981 1.00 44.66 82 SER A C 1
ATOM 648 O O . SER A 1 82 ? 23.948 2.731 -16.436 1.00 44.66 82 SER A O 1
#